Protein AF-A0A0P7KZ10-F1 (afdb_monomer_lite)

Sequence (104 aa):
MIGKLSTSFELILKVIPVYIAFMVIMPFISKFIGKRFKLDLESGRALIFSGSTRNSLVVLPLALSLPDQVSTIVAAIIVTQTIVEIIGEIIYIRVVPLLLLRKQ

Foldseek 3Di:
DVVLVVVLVVVLVVCLVVLVVLLVVQLVVLLVVCVVVVPDLVVSLVSNLVRSDDPLVVCLVVLCPDPPSRSVSSNSNSVSSVVSSVVSVVVCVPCCCPPRRDDD

Radius of gyration: 16.98 Å; chains: 1; bounding box: 34×22×50 Å

Structure (mmCIF, N/CA/C/O backbone):
data_AF-A0A0P7KZ10-F1
#
_entry.id   AF-A0A0P7KZ10-F1
#
loop_
_atom_site.group_PDB
_atom_site.id
_atom_site.type_symbol
_atom_site.label_atom_id
_atom_site.label_alt_id
_atom_site.label_comp_id
_atom_site.label_asym_id
_atom_site.label_entity_id
_atom_site.label_seq_id
_atom_site.pdbx_PDB_ins_code
_atom_site.Cartn_x
_atom_site.Cartn_y
_atom_s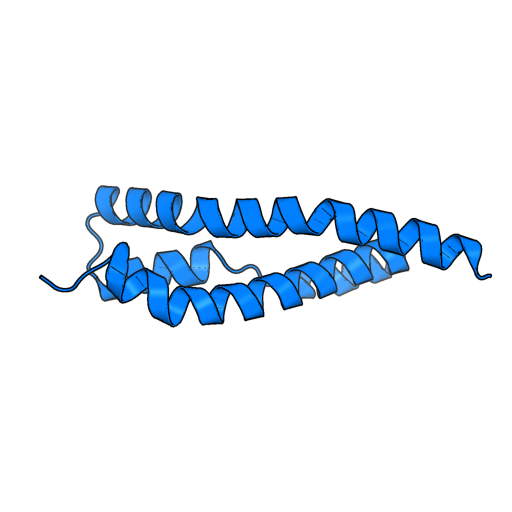ite.Cartn_z
_atom_site.occupancy
_atom_site.B_iso_or_equiv
_atom_site.auth_seq_id
_atom_site.auth_comp_id
_atom_site.auth_asym_id
_atom_site.auth_atom_id
_atom_site.pdbx_PDB_model_num
ATOM 1 N N . MET A 1 1 ? 14.264 3.976 -30.798 1.00 48.41 1 MET A N 1
ATOM 2 C CA . MET A 1 1 ? 14.401 4.094 -29.325 1.00 48.41 1 MET A CA 1
ATOM 3 C C . MET A 1 1 ? 13.189 4.760 -28.658 1.00 48.41 1 MET A C 1
ATOM 5 O O . MET A 1 1 ? 12.864 4.380 -27.546 1.00 48.41 1 MET A O 1
ATOM 9 N N . ILE A 1 2 ? 12.457 5.656 -29.340 1.00 54.22 2 ILE A N 1
ATOM 10 C CA . ILE A 1 2 ? 11.302 6.393 -28.777 1.00 54.22 2 ILE A CA 1
ATOM 11 C C . ILE A 1 2 ? 10.038 5.513 -28.609 1.00 54.22 2 ILE A C 1
ATOM 13 O O . ILE A 1 2 ? 9.388 5.581 -27.575 1.00 54.22 2 ILE A O 1
ATOM 17 N N . GLY A 1 3 ? 9.741 4.598 -29.545 1.00 54.75 3 GLY A N 1
ATOM 18 C CA . GLY A 1 3 ? 8.520 3.764 -29.479 1.00 54.75 3 GLY A CA 1
ATOM 19 C C . GLY A 1 3 ? 8.479 2.700 -28.365 1.00 54.75 3 GLY A C 1
ATOM 20 O O . GLY A 1 3 ? 7.400 2.319 -27.912 1.00 54.75 3 GLY A O 1
ATOM 21 N N . LYS A 1 4 ? 9.643 2.244 -27.866 1.00 55.12 4 LYS A N 1
ATOM 22 C CA . LYS A 1 4 ? 9.699 1.324 -26.711 1.00 55.12 4 LYS A CA 1
ATOM 23 C C . LYS A 1 4 ? 9.319 2.028 -25.405 1.00 55.12 4 LYS A C 1
ATOM 25 O O . LYS A 1 4 ? 8.711 1.406 -24.545 1.00 55.12 4 LYS A O 1
ATOM 30 N N . LEU A 1 5 ? 9.629 3.320 -25.279 1.00 58.50 5 LEU A N 1
ATOM 31 C CA . LEU A 1 5 ? 9.289 4.107 -24.094 1.00 58.50 5 LEU A CA 1
ATOM 32 C C . LEU A 1 5 ? 7.775 4.346 -24.001 1.00 58.50 5 LEU A C 1
ATOM 34 O O . LEU A 1 5 ? 7.196 4.190 -22.931 1.00 58.50 5 LEU A O 1
ATOM 38 N N . SER A 1 6 ? 7.131 4.637 -25.135 1.00 61.59 6 SER A N 1
ATOM 39 C CA . SER A 1 6 ? 5.678 4.834 -25.237 1.00 61.59 6 SER A CA 1
ATOM 40 C C . SER A 1 6 ? 4.902 3.591 -24.795 1.00 61.59 6 SER A C 1
ATOM 42 O O . SER A 1 6 ? 3.973 3.680 -23.999 1.00 61.59 6 SER A O 1
ATOM 44 N N . THR A 1 7 ? 5.341 2.417 -25.256 1.00 61.25 7 THR A N 1
ATOM 45 C CA . THR A 1 7 ? 4.675 1.140 -24.961 1.00 61.25 7 THR A CA 1
ATOM 46 C C . THR A 1 7 ? 4.819 0.750 -23.485 1.00 61.25 7 THR A C 1
ATOM 48 O O . THR A 1 7 ? 3.857 0.314 -22.855 1.00 61.25 7 THR A O 1
ATOM 51 N N . SER A 1 8 ? 6.006 0.948 -22.898 1.00 66.31 8 SER A N 1
ATOM 52 C CA . SER A 1 8 ? 6.232 0.695 -21.469 1.00 66.31 8 SER A CA 1
ATOM 53 C C . SER A 1 8 ? 5.428 1.645 -20.579 1.00 66.31 8 SER A C 1
ATOM 55 O O . SER A 1 8 ? 4.914 1.227 -19.544 1.00 66.31 8 SER A O 1
ATOM 57 N N . PHE A 1 9 ? 5.273 2.906 -20.991 1.00 72.62 9 PHE A N 1
ATOM 58 C CA . PHE A 1 9 ? 4.493 3.899 -20.254 1.00 72.62 9 PHE A CA 1
ATOM 59 C C . PHE A 1 9 ? 2.998 3.553 -20.216 1.00 72.62 9 PHE A C 1
ATOM 61 O O . PHE A 1 9 ? 2.374 3.644 -19.161 1.00 72.62 9 PHE A O 1
ATOM 68 N N . GLU A 1 10 ? 2.428 3.062 -21.321 1.00 77.94 10 GLU A N 1
ATOM 69 C CA . GLU A 1 10 ? 1.041 2.574 -21.340 1.00 77.94 10 GLU A CA 1
ATOM 70 C C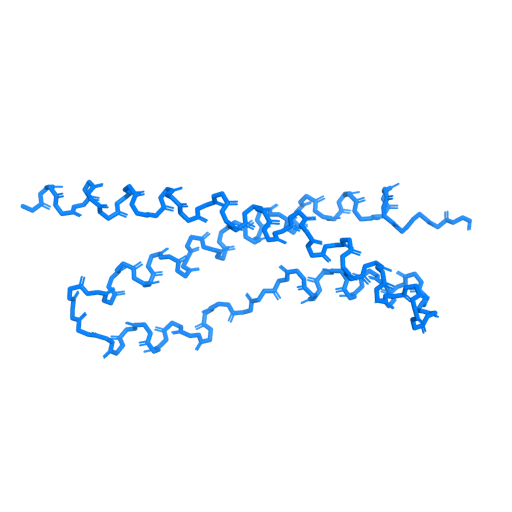 . GLU A 1 10 ? 0.814 1.385 -20.398 1.00 77.94 10 GLU A C 1
ATOM 72 O O . GLU A 1 10 ? -0.219 1.304 -19.732 1.00 77.94 10 GLU A O 1
ATOM 77 N N . LEU A 1 11 ? 1.775 0.462 -20.319 1.00 77.38 11 LEU A N 1
ATOM 78 C CA . LEU A 1 11 ? 1.721 -0.678 -19.400 1.00 77.38 11 LEU A CA 1
ATOM 79 C C . LEU A 1 11 ? 1.743 -0.228 -17.935 1.00 77.38 11 LEU A C 1
ATOM 81 O O . LEU A 1 11 ? 0.955 -0.725 -17.132 1.00 77.38 11 LEU A O 1
ATOM 85 N N . ILE A 1 12 ? 2.589 0.749 -17.604 1.00 82.06 12 ILE A N 1
ATOM 86 C CA . ILE A 1 12 ? 2.663 1.335 -16.260 1.00 82.06 12 ILE A CA 1
ATOM 87 C C . ILE A 1 12 ? 1.346 2.042 -15.906 1.00 82.06 12 ILE A C 1
ATOM 89 O O . ILE A 1 12 ? 0.805 1.842 -14.821 1.00 82.06 12 ILE A O 1
ATOM 93 N N . LEU A 1 13 ? 0.765 2.810 -16.832 1.00 84.69 13 LEU A N 1
ATOM 94 C CA . LEU A 1 13 ? -0.527 3.467 -16.608 1.00 84.69 13 LEU A CA 1
ATOM 95 C C . LEU A 1 13 ? -1.658 2.463 -16.349 1.00 84.69 13 LEU A C 1
ATOM 97 O O . LEU A 1 13 ? -2.530 2.725 -15.524 1.00 84.69 13 LEU A O 1
ATOM 101 N N . LYS A 1 14 ? -1.633 1.298 -17.006 1.00 88.56 14 LYS A N 1
ATOM 102 C CA . LYS A 1 14 ? -2.646 0.247 -16.816 1.00 88.56 14 LYS A CA 1
ATOM 103 C C . LYS A 1 14 ? -2.592 -0.419 -15.441 1.00 88.56 14 LYS A C 1
ATOM 105 O O . LYS A 1 14 ? -3.624 -0.920 -14.998 1.00 88.56 14 LYS A O 1
ATOM 110 N N . VAL A 1 15 ? -1.445 -0.430 -14.754 1.00 89.56 15 VAL A N 1
ATOM 111 C CA . VAL A 1 15 ? -1.339 -1.048 -13.416 1.00 89.56 15 VAL A CA 1
ATOM 112 C C . VAL A 1 15 ? -1.750 -0.108 -12.281 1.00 89.56 15 VAL A C 1
ATOM 114 O O . VAL A 1 15 ? -2.173 -0.583 -11.228 1.00 89.56 15 VAL A O 1
ATOM 117 N N . ILE A 1 16 ? -1.720 1.213 -12.492 1.00 92.31 16 ILE A N 1
ATOM 118 C CA . ILE A 1 16 ? -2.098 2.204 -11.469 1.00 92.31 16 ILE A CA 1
ATOM 119 C C . ILE A 1 16 ? -3.517 1.968 -10.914 1.00 92.31 16 ILE A C 1
ATOM 121 O O . ILE A 1 16 ? -3.660 1.929 -9.690 1.00 92.31 16 ILE A O 1
ATOM 125 N N . PRO A 1 17 ? -4.567 1.749 -11.736 1.00 93.75 17 PRO A N 1
ATOM 126 C CA . PRO A 1 17 ? -5.906 1.457 -11.224 1.00 93.75 17 PRO A CA 1
ATOM 127 C C . PRO A 1 17 ? -5.957 0.217 -10.328 1.00 93.75 17 PRO A C 1
ATOM 129 O O . PRO A 1 17 ? -6.717 0.195 -9.364 1.00 93.75 17 PRO A O 1
ATOM 132 N N . VAL A 1 18 ? -5.133 -0.797 -10.611 1.00 94.19 18 VAL A N 1
ATOM 133 C CA . VAL A 1 18 ? -5.051 -2.017 -9.795 1.00 94.19 18 VAL A CA 1
ATOM 134 C C . VAL A 1 18 ? -4.462 -1.698 -8.422 1.00 94.19 18 VAL A C 1
ATOM 136 O O . VAL A 1 18 ? -4.999 -2.150 -7.413 1.00 94.19 18 VAL A O 1
ATOM 139 N N . TYR A 1 19 ? -3.409 -0.879 -8.359 1.00 93.06 19 TYR A N 1
ATOM 140 C CA . TYR A 1 19 ? -2.821 -0.440 -7.089 1.00 93.06 19 TYR A CA 1
ATOM 141 C C . TYR A 1 19 ? -3.778 0.423 -6.275 1.00 93.06 19 TYR A C 1
ATOM 143 O O . TYR A 1 19 ? -3.929 0.203 -5.077 1.00 93.06 19 TYR A O 1
ATOM 151 N N . ILE A 1 20 ? -4.489 1.344 -6.926 1.00 93.94 20 ILE A N 1
ATOM 152 C CA . ILE A 1 20 ? -5.514 2.159 -6.270 1.00 93.94 20 ILE A CA 1
ATOM 153 C C . ILE A 1 20 ? -6.638 1.271 -5.733 1.00 93.94 20 ILE A C 1
ATOM 155 O O . ILE A 1 20 ? -7.042 1.433 -4.585 1.00 93.94 20 ILE A O 1
ATOM 159 N N . ALA A 1 21 ? -7.126 0.310 -6.522 1.00 95.25 21 ALA A N 1
ATOM 160 C CA . ALA A 1 21 ? -8.160 -0.620 -6.079 1.00 95.25 21 ALA A CA 1
ATOM 161 C C . ALA A 1 21 ? -7.691 -1.452 -4.879 1.00 95.25 21 ALA A C 1
ATOM 163 O O . ALA A 1 21 ? -8.424 -1.581 -3.900 1.00 95.25 21 ALA A O 1
ATOM 164 N N . PHE A 1 22 ? -6.459 -1.963 -4.921 1.00 93.69 22 PHE A N 1
ATOM 165 C CA . PHE A 1 22 ? -5.856 -2.678 -3.801 1.00 93.69 22 PHE A CA 1
ATOM 166 C C . PHE A 1 22 ? -5.810 -1.814 -2.539 1.00 93.69 22 PHE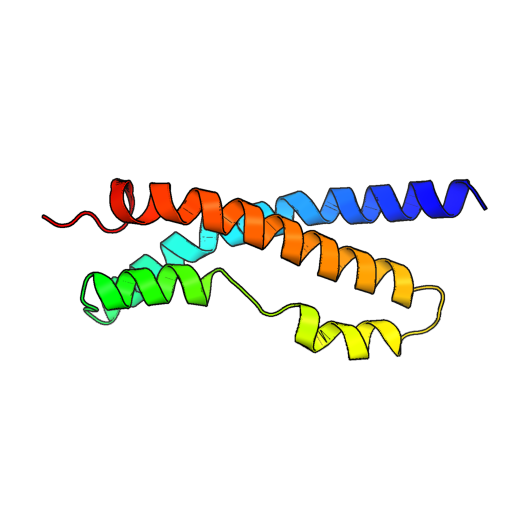 A C 1
ATOM 168 O O . PHE A 1 22 ? -6.256 -2.267 -1.482 1.00 93.69 22 PHE A O 1
ATOM 175 N N . MET A 1 23 ? -5.345 -0.565 -2.660 1.00 92.62 23 MET A N 1
ATOM 176 C CA . MET A 1 23 ? -5.366 0.383 -1.552 1.00 92.62 23 MET A CA 1
ATOM 177 C C . MET A 1 23 ? -6.791 0.567 -1.047 1.00 92.62 23 MET A C 1
ATOM 179 O O . MET A 1 23 ? -7.047 0.325 0.115 1.00 92.62 23 MET A O 1
ATOM 183 N N . VAL A 1 24 ? -7.772 0.870 -1.889 1.00 93.31 24 VAL A N 1
ATOM 184 C CA . VAL A 1 24 ? -9.150 1.070 -1.414 1.00 93.31 24 VAL A CA 1
ATOM 185 C C . VAL A 1 24 ? -9.698 -0.162 -0.685 1.00 93.31 24 VAL A C 1
ATOM 187 O O . VAL A 1 24 ? -10.347 -0.008 0.343 1.00 93.31 24 VAL A O 1
ATOM 190 N N . ILE A 1 25 ? -9.428 -1.376 -1.167 1.00 94.81 25 ILE A N 1
ATOM 191 C CA . ILE A 1 25 ? -9.994 -2.617 -0.621 1.00 94.81 25 ILE A CA 1
ATOM 192 C C . ILE A 1 25 ? -9.360 -3.006 0.725 1.00 94.81 25 ILE A C 1
ATOM 194 O O . ILE A 1 25 ? -10.074 -3.426 1.644 1.00 94.81 25 ILE A O 1
ATOM 198 N N . MET A 1 26 ? -8.040 -2.874 0.871 1.00 94.38 26 MET A N 1
ATOM 199 C CA . MET A 1 26 ? -7.315 -3.407 2.031 1.00 94.38 26 MET A CA 1
ATOM 200 C C . MET A 1 26 ? -7.766 -2.858 3.396 1.00 94.38 26 MET A C 1
ATOM 202 O O . MET A 1 26 ? -7.968 -3.663 4.304 1.00 94.38 26 MET A O 1
ATOM 206 N N . PRO A 1 27 ? -8.033 -1.554 3.588 1.00 92.44 27 PRO A N 1
ATOM 207 C CA . PRO A 1 27 ? -8.538 -1.016 4.844 1.00 92.44 27 PRO A CA 1
ATOM 208 C C . PRO A 1 27 ? -9.854 -1.650 5.289 1.00 92.44 27 PRO A C 1
ATOM 210 O O . PRO A 1 27 ? -10.063 -1.835 6.489 1.00 92.44 27 PRO A O 1
ATOM 213 N N . PHE A 1 28 ? -10.735 -2.016 4.354 1.00 93.44 28 PHE A N 1
ATOM 214 C CA . PHE A 1 28 ? -11.987 -2.700 4.684 1.00 93.44 28 PHE A CA 1
ATOM 215 C C . PHE A 1 28 ? -11.735 -4.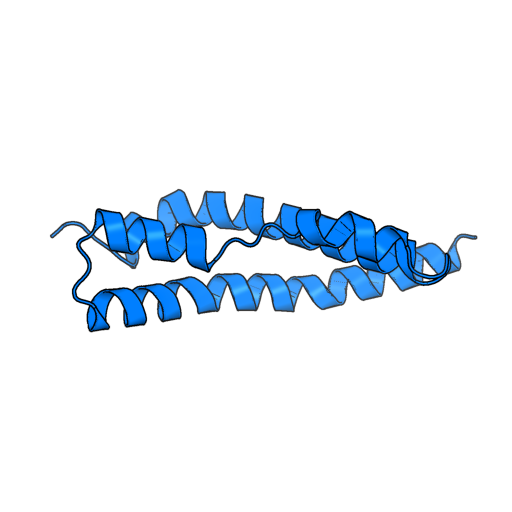140 5.130 1.00 93.44 28 PHE A C 1
ATOM 217 O O . PHE A 1 28 ? -12.314 -4.572 6.129 1.00 93.44 28 PHE A O 1
ATOM 224 N N . ILE A 1 29 ? -10.835 -4.854 4.448 1.00 95.00 29 ILE A N 1
ATOM 225 C CA . ILE A 1 29 ? -10.416 -6.208 4.836 1.00 95.00 29 ILE A CA 1
ATOM 226 C C . ILE A 1 29 ? -9.748 -6.176 6.215 1.00 95.00 29 ILE A C 1
ATOM 228 O O . ILE A 1 29 ? -10.172 -6.893 7.121 1.00 95.00 29 ILE A O 1
ATOM 232 N N . SER A 1 30 ? -8.768 -5.296 6.419 1.00 93.94 30 SER A N 1
ATOM 233 C CA . SER A 1 30 ? -8.078 -5.115 7.698 1.00 93.94 30 SER A CA 1
ATOM 234 C C . SER A 1 30 ? -9.039 -4.725 8.819 1.00 93.94 30 SER A C 1
ATOM 236 O O . SER A 1 30 ? -8.956 -5.275 9.915 1.00 93.94 30 SER A O 1
ATOM 238 N N . LYS A 1 31 ? -10.017 -3.845 8.561 1.00 91.12 31 LYS A N 1
ATOM 239 C CA . LYS A 1 31 ? -11.067 -3.503 9.535 1.00 91.12 31 LYS A CA 1
ATOM 240 C C . LYS A 1 31 ? -11.945 -4.706 9.880 1.00 91.12 31 LYS A C 1
ATOM 242 O O . LYS A 1 31 ? -12.271 -4.905 11.050 1.00 91.12 31 LYS A O 1
ATOM 247 N N . PHE A 1 32 ? -12.333 -5.507 8.889 1.00 94.31 32 PHE A N 1
ATOM 248 C CA . PHE A 1 32 ? -13.120 -6.720 9.106 1.00 94.31 32 PHE A CA 1
ATOM 249 C C . PHE A 1 32 ? -12.356 -7.738 9.962 1.00 94.31 32 PHE A C 1
ATOM 251 O O . PHE A 1 32 ? -12.894 -8.239 10.952 1.00 94.31 32 PHE A O 1
ATOM 258 N N . ILE A 1 33 ? -11.084 -7.977 9.640 1.00 95.00 33 ILE A N 1
ATOM 259 C CA . ILE A 1 33 ? -10.189 -8.840 10.416 1.00 95.00 33 ILE A CA 1
ATOM 260 C C . ILE A 1 33 ? -10.042 -8.294 11.840 1.00 95.00 33 ILE A C 1
ATOM 262 O O . ILE A 1 33 ? -10.295 -9.023 12.797 1.00 95.00 33 ILE A O 1
ATOM 266 N N . GLY A 1 34 ? -9.740 -7.004 12.002 1.00 93.38 34 GLY A N 1
ATOM 267 C CA . GLY A 1 34 ? -9.611 -6.370 13.313 1.00 93.38 34 GLY A CA 1
ATOM 268 C C . GLY A 1 34 ? -10.867 -6.522 14.173 1.00 93.38 34 GLY A C 1
ATOM 269 O O . GLY A 1 34 ? -10.768 -6.853 15.352 1.00 93.38 34 GLY A O 1
ATOM 270 N N . LYS A 1 35 ? -12.059 -6.401 13.574 1.00 91.38 35 LYS A N 1
ATOM 271 C CA . LYS A 1 35 ? -13.335 -6.646 14.263 1.00 91.38 35 LYS A CA 1
ATOM 272 C C . LYS A 1 35 ? -13.508 -8.115 14.662 1.00 91.38 35 LYS A C 1
ATOM 274 O O . LYS A 1 35 ? -13.918 -8.388 15.788 1.00 91.38 35 LYS A O 1
ATOM 279 N N . ARG A 1 36 ? -13.185 -9.062 13.773 1.00 96.12 36 ARG A N 1
ATOM 280 C CA . ARG A 1 36 ? -13.275 -10.513 14.038 1.00 96.12 36 ARG A CA 1
ATOM 281 C C . ARG A 1 36 ? -12.347 -10.950 15.170 1.00 96.12 36 ARG A C 1
ATOM 283 O O . ARG A 1 36 ? -12.718 -11.820 15.952 1.00 96.12 36 ARG A O 1
ATOM 290 N N . PHE A 1 37 ? -11.172 -10.336 15.268 1.00 95.25 37 PHE A N 1
ATOM 291 C CA . PHE A 1 37 ? -10.184 -10.602 16.314 1.00 95.25 37 PHE A CA 1
ATOM 292 C C . PHE A 1 37 ? -10.293 -9.669 17.531 1.00 95.25 37 PHE A C 1
ATOM 294 O O . PHE A 1 37 ? -9.485 -9.791 18.445 1.00 95.25 37 PHE A O 1
ATOM 301 N N . LYS A 1 38 ? -11.298 -8.780 17.579 1.00 92.38 38 LYS A N 1
ATOM 302 C CA . LYS A 1 38 ? -11.530 -7.821 18.677 1.00 92.38 38 LYS A CA 1
ATOM 303 C C . LYS A 1 38 ? -10.292 -6.971 19.017 1.00 92.38 38 LYS A C 1
ATOM 305 O O . LYS A 1 38 ? -10.009 -6.739 20.188 1.00 92.38 38 LYS A O 1
ATOM 310 N N . LEU A 1 39 ? -9.564 -6.521 17.994 1.00 92.12 39 LEU A N 1
ATOM 311 C CA . LEU A 1 39 ? -8.410 -5.639 18.172 1.00 92.12 39 LEU A CA 1
ATOM 312 C C . LEU A 1 39 ? -8.847 -4.281 18.734 1.00 92.12 39 LEU A C 1
ATOM 314 O O . LEU A 1 39 ? -9.896 -3.751 18.356 1.00 92.12 39 LEU A O 1
ATOM 318 N N . ASP A 1 40 ? -8.021 -3.708 19.606 1.00 90.44 40 ASP A N 1
ATOM 319 C CA . ASP A 1 40 ? -8.164 -2.326 20.049 1.00 90.44 40 ASP A CA 1
ATOM 320 C C . ASP A 1 40 ? -7.921 -1.339 18.887 1.00 90.44 40 ASP A C 1
ATOM 322 O O . ASP A 1 40 ? -7.506 -1.709 17.783 1.00 90.44 40 ASP A O 1
ATOM 326 N N . LEU A 1 41 ? -8.212 -0.056 19.117 1.00 88.06 41 LEU A N 1
ATOM 327 C CA . LEU A 1 41 ? -8.127 0.971 18.076 1.00 88.06 41 LEU A CA 1
ATOM 328 C C . LEU A 1 41 ? -6.704 1.166 17.536 1.00 88.06 41 LEU A C 1
ATOM 330 O O . LEU A 1 41 ? -6.557 1.468 16.351 1.00 88.06 41 LEU A O 1
ATOM 334 N N . GLU A 1 42 ? -5.674 1.024 18.368 1.00 89.94 42 GLU A N 1
ATOM 335 C CA . GLU A 1 42 ? -4.283 1.218 17.950 1.00 89.94 42 GLU A CA 1
ATOM 336 C C . GLU A 1 42 ? -3.818 0.030 17.111 1.00 89.94 42 GLU A C 1
ATOM 338 O O . GLU A 1 42 ? -3.349 0.219 15.987 1.00 89.94 42 GLU A O 1
ATOM 343 N N . SER A 1 43 ? -4.084 -1.191 17.579 1.00 92.31 43 SER A N 1
ATOM 344 C CA . SER A 1 43 ? -3.813 -2.426 16.838 1.00 92.31 43 SER A CA 1
ATOM 345 C C . SER A 1 43 ? -4.583 -2.495 15.515 1.00 92.31 43 SER A C 1
ATOM 347 O O . SER A 1 43 ? -4.036 -2.890 14.486 1.00 92.31 43 SER A O 1
ATOM 349 N N . GLY A 1 44 ? -5.848 -2.062 15.496 1.00 92.81 44 GLY A N 1
ATOM 350 C CA . GLY A 1 44 ? -6.656 -1.994 14.278 1.00 92.81 44 GLY A CA 1
ATOM 351 C C . GLY A 1 44 ? -6.105 -0.998 13.254 1.00 92.81 44 GLY A C 1
ATOM 352 O O . GLY A 1 44 ? -6.111 -1.279 12.055 1.00 92.81 44 GLY A O 1
ATOM 353 N N . ARG A 1 45 ? -5.588 0.152 13.707 1.00 91.12 45 ARG A N 1
ATOM 354 C CA . ARG A 1 45 ? -4.908 1.121 12.834 1.00 91.12 45 ARG A CA 1
ATOM 355 C C . ARG A 1 45 ? -3.614 0.534 12.297 1.00 91.12 45 ARG A C 1
ATOM 357 O O . ARG A 1 45 ? -3.427 0.541 11.085 1.00 91.12 45 ARG A O 1
ATOM 364 N N . ALA A 1 46 ? -2.780 -0.038 13.162 1.00 92.50 46 ALA A N 1
ATOM 365 C CA . ALA A 1 46 ? -1.549 -0.701 12.750 1.00 92.50 46 ALA A CA 1
ATOM 366 C C . ALA A 1 46 ? -1.820 -1.778 11.686 1.00 92.50 46 ALA A C 1
ATOM 368 O O . ALA A 1 46 ? -1.124 -1.819 10.674 1.00 92.50 46 ALA A O 1
ATOM 369 N N . LEU A 1 47 ? -2.882 -2.577 11.845 1.00 94.56 47 LEU A N 1
ATOM 370 C CA . LEU A 1 47 ? -3.297 -3.589 10.869 1.00 94.56 47 LEU A CA 1
ATOM 371 C C . LEU A 1 47 ? -3.757 -2.993 9.526 1.00 94.56 47 LEU A C 1
ATOM 373 O O . LEU A 1 47 ? -3.492 -3.570 8.473 1.00 94.56 47 LEU A O 1
ATOM 377 N N . ILE A 1 48 ? -4.455 -1.855 9.526 1.00 93.50 48 ILE A N 1
ATOM 378 C CA . ILE A 1 4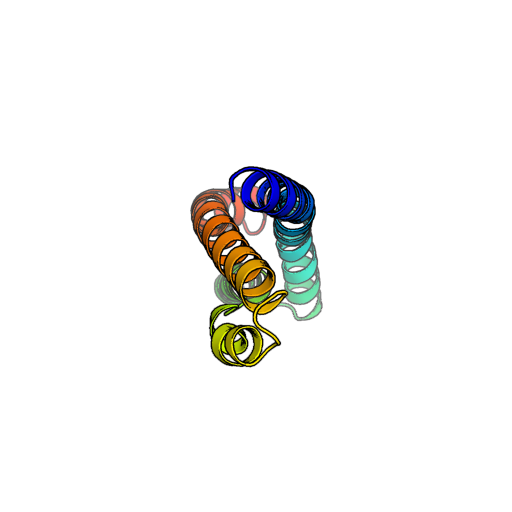8 ? -4.846 -1.176 8.280 1.00 93.50 48 ILE A CA 1
ATOM 379 C C . ILE A 1 48 ? -3.613 -0.661 7.538 1.00 93.50 48 ILE A C 1
ATOM 381 O O . ILE A 1 48 ? -3.495 -0.913 6.341 1.00 93.50 48 ILE A O 1
ATOM 385 N N . PHE A 1 49 ? -2.704 0.027 8.234 1.00 92.62 49 PHE A N 1
ATOM 386 C CA . PHE A 1 49 ? -1.490 0.568 7.622 1.00 92.62 49 PHE A CA 1
ATOM 387 C C . PHE A 1 49 ? -0.590 -0.559 7.108 1.00 92.62 49 PHE A C 1
ATOM 389 O O . PHE A 1 49 ? -0.378 -0.653 5.906 1.00 92.62 49 PHE A O 1
ATOM 396 N N . SER A 1 50 ? -0.172 -1.478 7.981 1.00 91.94 50 SER A N 1
ATOM 397 C CA . SER A 1 50 ? 0.713 -2.595 7.610 1.00 91.94 50 SER A CA 1
ATOM 398 C C . SER A 1 50 ? 0.098 -3.580 6.613 1.00 91.94 50 SER A C 1
ATOM 400 O O . SER A 1 50 ? 0.810 -4.152 5.798 1.00 91.94 50 SER A O 1
ATOM 402 N N . GLY A 1 51 ? -1.221 -3.795 6.651 1.00 91.12 51 GLY A N 1
ATOM 403 C CA . GLY A 1 51 ? -1.899 -4.686 5.708 1.00 91.12 51 GLY A CA 1
ATOM 404 C C . GLY A 1 51 ? -2.054 -4.084 4.311 1.00 91.12 51 GLY A C 1
ATOM 405 O O . GLY A 1 51 ? -2.145 -4.822 3.331 1.00 91.12 51 GLY A O 1
ATOM 406 N N . SER A 1 52 ? -2.073 -2.754 4.211 1.00 91.31 52 SER A N 1
ATOM 407 C CA . SER A 1 52 ? -2.238 -2.052 2.935 1.00 91.31 52 SER A CA 1
ATOM 408 C C . SER A 1 52 ? -0.918 -1.705 2.260 1.00 91.31 52 SER A C 1
ATOM 410 O O . SER A 1 52 ? -0.945 -1.284 1.107 1.00 91.31 52 SER A O 1
ATOM 412 N N . THR A 1 53 ? 0.210 -1.853 2.957 1.00 88.94 53 THR A N 1
ATOM 413 C CA . THR A 1 53 ? 1.523 -1.440 2.464 1.00 88.94 53 THR A CA 1
ATOM 414 C C . THR A 1 53 ? 2.425 -2.651 2.337 1.00 88.94 53 THR A C 1
ATOM 416 O O . THR A 1 53 ? 2.526 -3.494 3.230 1.00 88.94 53 THR A O 1
ATOM 419 N N . ARG A 1 54 ? 3.050 -2.803 1.171 1.00 87.00 54 ARG A N 1
ATOM 420 C CA . ARG A 1 54 ? 3.948 -3.921 0.893 1.00 87.00 54 ARG A CA 1
ATOM 421 C C . ARG A 1 54 ? 5.328 -3.368 0.613 1.00 87.00 54 ARG A C 1
ATOM 423 O O . ARG A 1 54 ? 5.488 -2.426 -0.146 1.00 87.00 54 ARG A O 1
ATOM 430 N N . ASN A 1 55 ? 6.359 -4.008 1.151 1.00 87.12 55 ASN A N 1
ATOM 431 C CA . ASN A 1 55 ? 7.717 -3.682 0.735 1.00 87.12 55 ASN A CA 1
ATOM 432 C C . ASN A 1 55 ? 7.992 -4.298 -0.645 1.00 87.12 55 ASN A C 1
ATOM 434 O O . ASN A 1 55 ? 8.519 -5.405 -0.763 1.00 87.12 55 ASN A O 1
ATOM 438 N N . SER A 1 56 ? 7.599 -3.579 -1.693 1.00 88.69 56 SER A N 1
ATOM 439 C CA . SER A 1 56 ? 7.797 -3.981 -3.085 1.00 88.69 56 SER A CA 1
ATOM 440 C C . SER A 1 56 ? 9.268 -3.985 -3.496 1.00 88.69 56 SER A C 1
ATOM 442 O O . SER A 1 56 ? 9.666 -4.715 -4.399 1.00 88.69 56 SER A O 1
ATOM 444 N N . LEU A 1 57 ? 10.115 -3.230 -2.798 1.00 90.50 57 LEU A N 1
ATOM 445 C CA . LEU A 1 57 ? 11.541 -3.156 -3.099 1.00 90.50 57 LEU A CA 1
ATOM 446 C C . LEU A 1 57 ? 12.280 -4.451 -2.753 1.00 90.50 57 LEU A C 1
ATOM 448 O O . LEU A 1 57 ? 13.301 -4.740 -3.371 1.00 90.50 57 LEU A O 1
ATOM 452 N N . VAL A 1 58 ? 11.746 -5.284 -1.852 1.00 92.75 58 VAL A N 1
ATOM 453 C CA . VAL A 1 58 ? 12.310 -6.617 -1.564 1.00 92.75 58 VAL A CA 1
ATOM 454 C C . VAL A 1 58 ? 12.352 -7.500 -2.815 1.00 92.75 58 VAL A C 1
ATOM 456 O O . VAL A 1 58 ? 13.256 -8.320 -2.946 1.00 92.75 58 VAL A O 1
ATOM 459 N N . VAL A 1 59 ? 11.423 -7.322 -3.761 1.00 91.38 59 VAL A N 1
ATOM 460 C CA . VAL A 1 59 ? 11.410 -8.091 -5.018 1.00 91.38 59 VAL A CA 1
ATOM 461 C C . VAL A 1 59 ? 12.171 -7.406 -6.157 1.00 91.38 59 VAL A C 1
ATOM 463 O O . VAL A 1 59 ? 12.356 -8.010 -7.211 1.00 91.38 59 VAL A O 1
ATOM 466 N N . LEU A 1 60 ? 12.673 -6.183 -5.959 1.00 92.12 60 LEU A N 1
ATOM 467 C CA . LEU A 1 60 ? 13.434 -5.460 -6.982 1.00 92.12 60 LEU A CA 1
ATOM 468 C C . LEU A 1 60 ? 14.694 -6.216 -7.447 1.00 92.12 60 LEU A C 1
ATOM 470 O O . LEU A 1 60 ? 14.897 -6.284 -8.657 1.00 92.12 60 LEU A O 1
ATOM 474 N N . PRO A 1 61 ? 15.506 -6.854 -6.575 1.00 92.25 61 PRO A N 1
ATOM 475 C CA . PRO A 1 61 ? 16.652 -7.644 -7.033 1.00 92.25 61 PRO A CA 1
ATOM 476 C C . PRO A 1 61 ? 16.257 -8.789 -7.975 1.00 92.25 61 PRO A C 1
ATOM 478 O O . PRO A 1 61 ? 16.984 -9.086 -8.918 1.00 92.25 61 PRO A O 1
ATOM 481 N N . LEU A 1 62 ? 15.085 -9.397 -7.756 1.00 91.75 62 LEU A N 1
ATOM 482 C CA . LEU A 1 62 ? 14.538 -10.438 -8.631 1.00 91.75 62 LEU A CA 1
ATOM 483 C C . LEU A 1 62 ? 14.040 -9.860 -9.958 1.00 91.75 62 LEU A C 1
ATOM 485 O O . LEU A 1 62 ? 14.169 -10.500 -10.992 1.00 91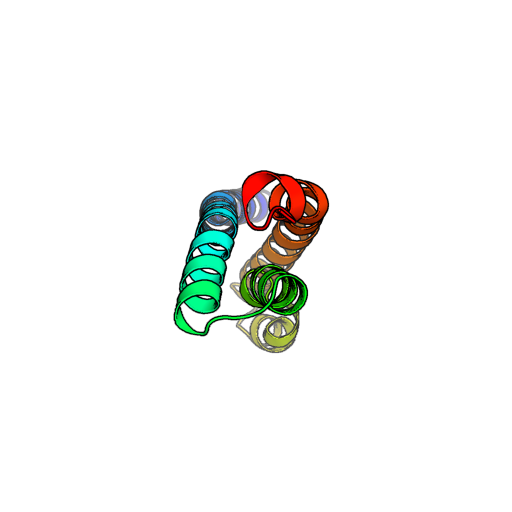.75 62 LEU A O 1
ATOM 489 N N . ALA A 1 63 ? 13.486 -8.647 -9.955 1.00 91.25 63 ALA A N 1
ATOM 490 C CA . ALA A 1 63 ? 13.114 -7.968 -11.193 1.00 91.25 63 ALA A CA 1
ATOM 491 C C . ALA A 1 63 ? 14.347 -7.666 -12.055 1.00 91.25 63 ALA A C 1
ATOM 493 O O . ALA A 1 63 ? 14.310 -7.855 -13.268 1.00 91.25 63 ALA A O 1
ATOM 494 N N . LEU A 1 64 ? 15.445 -7.250 -11.418 1.00 89.56 64 LEU A N 1
ATOM 495 C CA . LEU A 1 64 ? 16.697 -6.922 -12.095 1.00 89.56 64 LEU A CA 1
ATOM 496 C C . LEU A 1 64 ? 17.444 -8.149 -12.631 1.00 89.56 64 LEU A C 1
ATOM 498 O O . LEU A 1 64 ? 18.254 -7.993 -13.539 1.00 89.56 64 LEU A O 1
ATOM 502 N N . SER A 1 65 ? 17.165 -9.352 -12.116 1.00 92.44 65 SER A N 1
ATOM 503 C CA . SER A 1 65 ? 17.755 -10.599 -12.620 1.00 92.44 65 SER A CA 1
ATOM 504 C C . SER A 1 65 ? 17.023 -11.194 -13.830 1.00 92.44 65 SER A C 1
ATOM 506 O O . SER A 1 65 ? 17.496 -12.173 -14.409 1.00 92.44 65 SER A O 1
ATOM 508 N N . LEU A 1 66 ? 15.878 -10.625 -14.225 1.00 91.31 66 LEU A N 1
ATOM 509 C CA . LEU A 1 66 ? 15.149 -11.028 -15.429 1.00 91.31 66 LEU A CA 1
ATOM 510 C C . LEU A 1 66 ? 15.893 -10.608 -16.710 1.00 91.31 66 LEU A C 1
ATOM 512 O O . LEU A 1 66 ? 16.706 -9.685 -16.673 1.00 91.31 66 LEU A O 1
ATOM 516 N N . PRO A 1 67 ? 15.572 -11.214 -17.872 1.00 90.25 67 PRO A N 1
ATOM 517 C CA . PRO A 1 67 ? 16.111 -10.775 -19.157 1.00 90.25 67 PRO A CA 1
ATOM 518 C C . PRO A 1 67 ? 15.891 -9.274 -19.397 1.00 90.25 67 PRO A C 1
ATOM 520 O O . PRO A 1 67 ? 14.816 -8.745 -19.087 1.00 90.25 67 PRO A O 1
ATOM 523 N N . ASP A 1 68 ? 16.874 -8.609 -20.013 1.00 81.81 68 ASP A N 1
ATOM 524 C CA . ASP A 1 68 ? 16.923 -7.146 -20.189 1.00 81.81 68 ASP A CA 1
ATOM 525 C C . ASP A 1 68 ? 15.642 -6.541 -20.781 1.00 81.81 68 ASP A C 1
ATOM 527 O O . ASP A 1 68 ? 15.279 -5.408 -20.467 1.00 81.81 68 ASP A O 1
ATOM 531 N N . GLN A 1 69 ? 14.917 -7.284 -21.627 1.00 79.62 69 GLN A N 1
ATOM 532 C CA . GLN A 1 69 ? 13.688 -6.779 -22.245 1.00 79.62 69 GLN A CA 1
ATOM 533 C C . GLN A 1 69 ? 12.523 -6.616 -21.253 1.00 79.62 69 GLN A C 1
ATOM 535 O O . GLN A 1 69 ? 11.631 -5.807 -21.505 1.00 79.62 69 GLN A O 1
ATOM 540 N N . VAL A 1 70 ? 12.513 -7.370 -20.150 1.00 84.31 70 VAL A N 1
ATOM 541 C CA . VAL A 1 70 ? 11.407 -7.418 -19.174 1.00 84.31 70 VAL A CA 1
ATOM 542 C C . VAL A 1 70 ? 11.801 -6.765 -17.848 1.00 84.31 70 VAL A C 1
ATOM 544 O O . VAL A 1 70 ? 10.966 -6.118 -17.215 1.00 84.31 70 VAL A O 1
ATOM 547 N N . SER A 1 71 ? 13.078 -6.864 -17.468 1.00 88.69 71 SER A N 1
ATOM 548 C CA . SER A 1 71 ? 13.637 -6.322 -16.222 1.00 88.69 71 SER A CA 1
ATOM 549 C C . SER A 1 71 ? 13.272 -4.850 -15.988 1.00 88.69 71 SER A C 1
ATOM 551 O O . SER A 1 71 ? 12.698 -4.505 -14.953 1.00 88.69 71 SER A O 1
ATOM 553 N N . THR A 1 72 ? 13.477 -3.980 -16.986 1.00 87.06 72 THR A N 1
ATOM 554 C CA . THR A 1 72 ? 13.176 -2.541 -16.864 1.00 87.06 72 THR A CA 1
ATOM 555 C C . THR A 1 72 ? 11.692 -2.261 -16.611 1.00 87.06 72 THR A C 1
ATOM 557 O O . THR A 1 72 ? 11.358 -1.372 -15.829 1.00 87.06 72 THR A O 1
ATOM 560 N N . ILE A 1 73 ? 10.792 -3.013 -17.251 1.00 88.88 73 ILE A N 1
ATOM 561 C CA . ILE A 1 73 ? 9.342 -2.818 -17.103 1.00 88.88 73 ILE A CA 1
ATOM 562 C C . ILE A 1 73 ? 8.907 -3.246 -15.703 1.00 88.88 73 ILE A C 1
ATOM 564 O O . ILE A 1 73 ? 8.201 -2.501 -15.027 1.00 88.88 73 ILE A O 1
ATOM 568 N N . VAL A 1 74 ? 9.362 -4.411 -15.238 1.00 90.50 74 VAL A N 1
ATOM 569 C CA . VAL A 1 74 ? 9.019 -4.921 -13.903 1.00 90.50 74 VAL A CA 1
ATOM 570 C C . VAL A 1 74 ? 9.579 -4.007 -12.810 1.00 90.50 74 VAL A C 1
ATOM 572 O O . VAL A 1 74 ? 8.863 -3.685 -11.863 1.00 90.50 74 VAL A O 1
ATOM 575 N N . ALA A 1 75 ? 10.809 -3.510 -12.961 1.00 90.69 75 ALA A N 1
ATOM 576 C CA . ALA A 1 75 ? 11.386 -2.533 -12.039 1.00 90.69 75 ALA A CA 1
ATOM 577 C C . ALA A 1 75 ? 10.568 -1.228 -11.991 1.00 90.69 75 ALA A C 1
ATOM 579 O O . ALA A 1 75 ? 10.274 -0.723 -10.909 1.00 90.69 75 ALA A O 1
ATOM 580 N N . ALA A 1 76 ? 10.133 -0.707 -13.143 1.00 90.94 76 ALA A N 1
ATOM 581 C CA . ALA A 1 76 ? 9.301 0.496 -13.202 1.00 90.94 76 ALA A CA 1
ATOM 582 C C . ALA A 1 76 ? 7.915 0.293 -12.562 1.00 90.94 76 ALA A C 1
ATOM 584 O O . ALA A 1 76 ? 7.407 1.192 -11.893 1.00 90.94 76 ALA A O 1
ATOM 585 N N . ILE A 1 77 ? 7.323 -0.892 -12.721 1.00 91.88 77 ILE A N 1
ATOM 586 C CA . ILE A 1 77 ? 6.069 -1.305 -12.074 1.00 91.88 77 ILE A CA 1
ATOM 587 C C . ILE A 1 77 ? 6.226 -1.303 -10.544 1.00 91.88 77 ILE A C 1
ATOM 589 O O . ILE A 1 77 ? 5.400 -0.714 -9.849 1.00 91.88 77 ILE A O 1
ATOM 593 N N . ILE A 1 78 ? 7.317 -1.880 -10.026 1.00 92.56 78 ILE A N 1
ATOM 594 C CA . ILE A 1 78 ? 7.637 -1.904 -8.587 1.00 92.56 78 ILE A CA 1
ATOM 595 C C . ILE A 1 78 ? 7.761 -0.485 -8.023 1.00 92.56 78 ILE A C 1
ATOM 597 O O . ILE A 1 78 ? 7.139 -0.173 -7.009 1.00 92.56 78 ILE A O 1
ATOM 601 N N . VAL A 1 79 ? 8.523 0.385 -8.692 1.00 92.94 79 VAL A N 1
ATOM 602 C CA . VAL A 1 79 ? 8.705 1.782 -8.262 1.00 92.94 79 VAL A CA 1
ATOM 603 C C . VAL A 1 79 ? 7.385 2.552 -8.320 1.00 92.94 79 VAL A C 1
ATOM 605 O O . VAL A 1 79 ? 7.061 3.295 -7.395 1.00 92.94 79 VAL A O 1
ATOM 608 N N . THR A 1 80 ? 6.593 2.350 -9.377 1.00 92.69 80 THR A N 1
ATOM 609 C CA . THR A 1 80 ? 5.270 2.977 -9.516 1.00 92.69 80 THR A CA 1
ATOM 610 C C . THR A 1 80 ? 4.355 2.579 -8.365 1.00 92.69 80 THR A C 1
ATOM 612 O O . THR A 1 80 ? 3.694 3.441 -7.790 1.00 92.69 80 THR A O 1
ATOM 615 N N . GLN A 1 81 ? 4.346 1.300 -7.983 1.00 92.44 81 GLN A N 1
ATOM 616 C CA . GLN A 1 81 ? 3.591 0.841 -6.822 1.00 92.44 81 GLN A CA 1
ATOM 617 C C . GLN A 1 81 ? 4.053 1.547 -5.541 1.00 92.44 81 GLN A C 1
ATOM 619 O O . GLN A 1 81 ? 3.203 2.057 -4.820 1.00 92.44 81 GLN A O 1
ATOM 624 N N . THR A 1 82 ? 5.363 1.645 -5.280 1.00 93.62 82 THR A N 1
ATOM 625 C CA . THR A 1 82 ? 5.881 2.331 -4.080 1.00 93.62 82 THR A CA 1
ATOM 626 C C . THR A 1 82 ? 5.425 3.790 -4.023 1.00 93.62 82 THR A C 1
ATOM 628 O O . THR A 1 82 ? 5.025 4.276 -2.970 1.00 93.62 82 THR A O 1
ATOM 631 N N . ILE A 1 83 ? 5.436 4.497 -5.158 1.00 93.31 83 ILE A N 1
ATOM 632 C CA . ILE A 1 83 ? 4.947 5.882 -5.237 1.00 93.31 83 ILE A CA 1
ATOM 633 C C . ILE A 1 83 ? 3.450 5.948 -4.910 1.00 93.31 83 ILE A C 1
ATOM 635 O O . ILE A 1 83 ? 3.034 6.800 -4.124 1.00 93.31 83 ILE A O 1
ATOM 639 N N . VAL A 1 84 ? 2.641 5.051 -5.487 1.00 93.75 84 VAL A N 1
ATOM 640 C CA . VAL A 1 84 ? 1.197 4.982 -5.210 1.00 93.75 84 VAL A CA 1
ATOM 641 C C . VAL A 1 84 ? 0.936 4.691 -3.731 1.00 93.75 84 VAL A C 1
ATOM 643 O O . VAL A 1 84 ? 0.095 5.355 -3.129 1.00 93.75 84 VAL A O 1
ATOM 646 N N . GLU A 1 85 ? 1.679 3.759 -3.130 1.00 93.44 85 GLU A N 1
ATOM 647 C CA . GLU A 1 85 ? 1.564 3.422 -1.709 1.00 93.44 85 GLU A CA 1
ATOM 648 C C . GLU A 1 85 ? 1.885 4.610 -0.810 1.00 93.44 85 GLU A C 1
ATOM 650 O O . GLU A 1 85 ? 1.068 4.941 0.043 1.00 93.44 85 GLU A O 1
ATOM 655 N N . ILE A 1 86 ? 3.008 5.299 -1.033 1.00 94.31 86 ILE A N 1
ATOM 656 C CA . ILE A 1 86 ? 3.395 6.470 -0.230 1.00 94.31 86 ILE A CA 1
ATOM 657 C C . ILE A 1 86 ? 2.318 7.562 -0.313 1.00 94.31 86 ILE A C 1
ATOM 659 O O . ILE A 1 86 ? 1.936 8.148 0.701 1.00 94.31 86 ILE A O 1
ATOM 663 N N . ILE A 1 87 ? 1.777 7.825 -1.508 1.00 93.94 87 ILE A N 1
ATOM 664 C CA . ILE A 1 87 ? 0.687 8.797 -1.685 1.00 93.94 87 ILE A CA 1
ATOM 665 C C . ILE A 1 87 ? -0.563 8.352 -0.919 1.00 93.94 87 ILE A C 1
ATOM 667 O O . ILE A 1 87 ? -1.190 9.155 -0.222 1.00 93.94 87 ILE A O 1
ATOM 671 N N . GLY A 1 88 ? -0.942 7.080 -1.027 1.00 93.00 88 GLY A N 1
ATOM 672 C CA . GLY A 1 88 ? -2.118 6.568 -0.340 1.00 93.00 88 GLY A CA 1
ATOM 673 C C . GLY A 1 88 ? -1.951 6.489 1.180 1.00 93.00 88 GLY A C 1
ATOM 674 O O . GLY A 1 88 ? -2.912 6.753 1.898 1.00 93.00 88 GLY A O 1
ATOM 675 N N . GLU A 1 89 ? -0.748 6.238 1.699 1.00 92.94 89 GLU A N 1
ATOM 676 C CA . GLU A 1 89 ? -0.454 6.304 3.136 1.00 92.94 89 GLU A CA 1
ATOM 677 C C . GLU A 1 89 ? -0.694 7.714 3.693 1.00 92.94 89 GLU A C 1
ATOM 679 O O . GLU A 1 89 ? -1.303 7.863 4.755 1.00 92.94 89 GLU A O 1
ATOM 684 N N . ILE A 1 90 ? -0.316 8.763 2.953 1.00 94.31 90 ILE A N 1
ATOM 685 C CA . ILE A 1 90 ? -0.612 10.155 3.334 1.00 94.31 90 ILE A CA 1
ATOM 686 C C . ILE A 1 90 ? -2.128 10.376 3.435 1.00 94.31 90 ILE A C 1
ATOM 688 O O . ILE A 1 90 ? -2.612 11.012 4.377 1.00 94.31 90 ILE A O 1
ATOM 692 N N . ILE A 1 91 ? -2.900 9.818 2.499 1.00 92.31 91 ILE A N 1
ATOM 693 C CA . ILE A 1 91 ? -4.368 9.868 2.533 1.00 92.31 91 ILE A CA 1
ATOM 694 C C . ILE A 1 91 ? -4.900 9.096 3.751 1.00 92.31 91 ILE A C 1
ATOM 696 O O . ILE A 1 91 ? -5.800 9.571 4.453 1.00 92.31 91 ILE A O 1
ATOM 700 N N . TYR A 1 92 ? -4.326 7.934 4.060 1.00 90.94 92 TYR A N 1
ATOM 701 C CA . TYR A 1 92 ? -4.757 7.082 5.168 1.00 90.94 92 TYR A CA 1
ATOM 702 C C . TYR A 1 92 ? -4.584 7.733 6.529 1.00 90.94 92 TYR A C 1
ATOM 704 O O . TYR A 1 92 ? -5.461 7.569 7.380 1.00 90.94 92 TYR A O 1
ATOM 712 N N . ILE A 1 93 ? -3.519 8.518 6.724 1.00 91.19 93 ILE A N 1
ATOM 713 C CA . ILE A 1 93 ? -3.301 9.293 7.955 1.00 91.19 93 ILE A CA 1
ATOM 714 C C . ILE A 1 93 ? -4.536 10.138 8.297 1.00 91.19 93 ILE A C 1
ATOM 716 O O . ILE A 1 93 ? -4.862 10.306 9.470 1.00 91.19 93 ILE A O 1
ATOM 720 N N . ARG A 1 94 ? -5.269 10.630 7.290 1.00 87.62 94 ARG A N 1
ATOM 721 C CA . ARG A 1 94 ? -6.514 11.387 7.484 1.00 87.62 94 ARG A CA 1
ATOM 722 C C . ARG A 1 94 ? -7.747 10.486 7.510 1.00 87.62 94 ARG A C 1
ATOM 724 O O . ARG A 1 94 ? -8.578 10.619 8.402 1.00 87.62 94 ARG A O 1
ATOM 731 N N . VAL A 1 95 ? -7.875 9.560 6.563 1.00 87.62 95 VAL A N 1
ATOM 732 C CA . VAL A 1 95 ? -9.095 8.754 6.368 1.00 87.62 95 VAL A CA 1
ATOM 733 C C . VAL A 1 95 ? -9.322 7.738 7.490 1.00 87.62 95 VAL A C 1
ATOM 735 O O . VAL A 1 95 ? -10.440 7.614 7.995 1.00 87.62 95 VAL A O 1
ATOM 738 N N . VAL A 1 96 ? -8.282 7.018 7.913 1.00 87.31 96 VAL A N 1
ATOM 739 C CA . VAL A 1 96 ? -8.397 5.921 8.885 1.00 87.31 96 VAL A CA 1
ATOM 740 C C . VAL A 1 96 ? -8.943 6.384 10.247 1.00 87.31 96 VAL A C 1
ATOM 742 O O . VAL A 1 96 ? -9.919 5.782 10.712 1.00 87.31 96 VAL A O 1
ATOM 745 N N . PRO A 1 97 ? -8.400 7.434 10.900 1.00 82.81 97 PRO A N 1
ATOM 746 C CA . PRO A 1 97 ? -8.915 7.880 12.196 1.00 82.81 97 PRO A CA 1
ATOM 747 C C . PRO A 1 97 ? -10.300 8.538 12.113 1.00 82.81 97 PRO A C 1
ATOM 749 O O . PRO A 1 97 ? -11.038 8.499 13.098 1.00 82.81 97 PRO A O 1
ATOM 752 N N . LEU A 1 98 ? -10.660 9.131 10.968 1.00 78.69 98 LEU A N 1
ATOM 753 C CA . LEU A 1 98 ? -11.919 9.864 10.796 1.00 78.69 98 LEU A CA 1
ATOM 754 C C . LEU A 1 98 ? -13.096 8.958 10.415 1.00 78.69 98 LEU A C 1
ATOM 756 O O . LEU A 1 98 ? -14.195 9.141 10.936 1.00 78.69 98 LEU A O 1
ATOM 760 N N . LEU A 1 99 ? -12.879 7.988 9.522 1.00 71.00 99 LEU A N 1
ATOM 761 C CA . LEU A 1 99 ? -13.956 7.222 8.880 1.00 71.00 99 LEU A CA 1
ATOM 762 C C . LEU A 1 99 ? -13.963 5.738 9.262 1.00 71.00 99 LEU A C 1
ATOM 764 O O . LEU A 1 99 ? -15.025 5.118 9.335 1.00 71.00 99 LEU A O 1
ATOM 768 N N . LEU A 1 100 ? -12.793 5.140 9.505 1.00 72.56 100 LEU A N 1
ATOM 769 C CA . LEU A 1 100 ? -12.691 3.689 9.681 1.00 72.56 100 LEU A CA 1
ATOM 770 C C . LEU A 1 100 ? -12.634 3.264 11.148 1.00 72.56 100 LEU A C 1
ATOM 772 O O . LEU A 1 100 ? -13.336 2.314 11.503 1.00 72.56 100 LEU A O 1
ATOM 776 N N . LEU A 1 101 ? -11.859 3.964 11.981 1.00 72.19 101 LEU A N 1
ATOM 777 C CA . LEU A 1 101 ? -11.636 3.664 13.401 1.00 72.19 101 LEU A CA 1
ATOM 778 C C . LEU A 1 101 ? -11.685 4.950 14.244 1.00 72.19 101 LEU A C 1
ATOM 780 O O . LEU A 1 101 ? -10.663 5.442 14.746 1.00 72.19 101 LEU A O 1
ATOM 784 N N . ARG A 1 102 ? -12.898 5.501 14.372 1.00 70.19 102 ARG A N 1
ATOM 785 C CA . ARG A 1 102 ? -13.184 6.666 15.215 1.00 70.19 102 ARG A CA 1
ATOM 786 C C . ARG A 1 102 ? -13.091 6.259 16.686 1.00 70.19 102 ARG A C 1
ATOM 788 O O . ARG A 1 102 ? -13.707 5.273 17.084 1.00 70.19 102 ARG A O 1
ATOM 795 N N . LYS A 1 103 ? -12.333 7.018 17.481 1.00 58.38 103 LYS A N 1
ATOM 796 C CA . LYS A 1 103 ? -12.362 6.912 18.945 1.00 58.38 103 LYS A CA 1
ATOM 797 C C . LYS A 1 103 ? -13.745 7.412 19.384 1.00 58.38 103 LYS A C 1
ATOM 799 O O . LYS A 1 103 ? -14.034 8.589 19.173 1.00 58.38 103 LYS A O 1
ATOM 804 N N . GLN A 1 104 ? -14.618 6.495 19.803 1.00 56.12 104 GLN A N 1
ATOM 805 C CA . GLN A 1 104 ? -15.880 6.834 20.467 1.00 56.12 104 GLN A CA 1
ATOM 806 C C . GLN A 1 104 ? -15.598 7.222 21.913 1.00 56.12 104 GLN A C 1
ATOM 808 O O . GLN A 1 104 ? -14.659 6.627 22.491 1.00 56.12 104 GLN A O 1
#

pLDDT: mean 86.69, std 11.09, range [48.41, 96.12]

Secondary structure (DSSP, 8-state):
-HHHHHHHHHHHHHHHHHHHHHHHHHHHHHHHHHHHTT--HHHHHHHHHHHH---GGGGHHHHHTS-HHHHHHHHHHHHHHHHHHHHHHHHHHHHIIIIIS---